Protein AF-A0A7D9IR14-F1 (afdb_monomer_lite)

Structure (mmCIF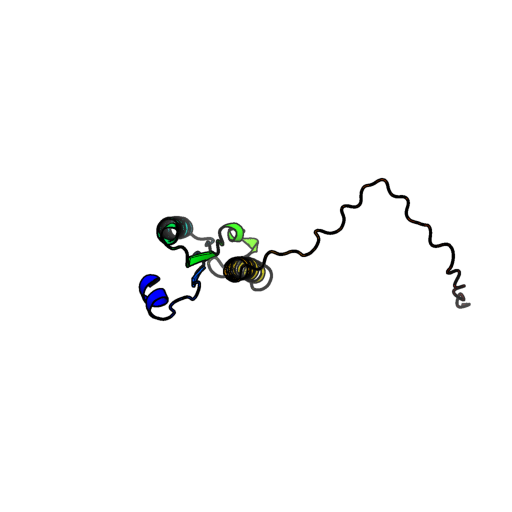, N/CA/C/O backbone):
data_AF-A0A7D9IR14-F1
#
_entry.id   AF-A0A7D9IR14-F1
#
loop_
_atom_site.group_PDB
_atom_site.id
_atom_site.type_symbol
_atom_site.label_atom_id
_atom_site.label_alt_id
_atom_site.label_comp_id
_atom_site.label_asym_id
_atom_site.label_entity_id
_atom_site.label_seq_id
_atom_site.pdbx_PDB_ins_code
_atom_site.Cartn_x
_atom_site.Cartn_y
_atom_site.Cartn_z
_atom_site.occupancy
_atom_site.B_iso_or_equiv
_atom_site.auth_seq_id
_atom_site.auth_comp_id
_atom_site.auth_asym_id
_atom_site.auth_atom_id
_atom_site.pdbx_PDB_model_num
ATOM 1 N N . MET A 1 1 ? -1.670 -12.572 11.127 1.00 79.94 1 MET A N 1
ATOM 2 C CA . MET A 1 1 ? -0.983 -11.297 11.456 1.00 79.94 1 MET A CA 1
ATOM 3 C C . MET A 1 1 ? -1.959 -10.201 11.867 1.00 79.94 1 MET A C 1
ATOM 5 O O . MET A 1 1 ? -1.755 -9.636 12.933 1.00 79.94 1 MET A O 1
ATOM 9 N N . VAL A 1 2 ? -3.002 -9.906 11.075 1.00 87.06 2 VAL A N 1
ATOM 10 C CA . VAL A 1 2 ? -3.997 -8.859 11.401 1.00 87.06 2 VAL A CA 1
ATOM 11 C C . VAL A 1 2 ? -4.647 -9.099 12.763 1.00 87.06 2 VAL A C 1
ATOM 13 O O . VAL A 1 2 ? -4.549 -8.236 13.627 1.00 87.06 2 VAL A O 1
ATOM 16 N N . ASP A 1 3 ? -5.186 -10.293 13.019 1.00 89.81 3 ASP A N 1
ATOM 17 C CA . ASP A 1 3 ? -5.788 -10.615 14.323 1.00 89.81 3 ASP A CA 1
ATOM 18 C C . ASP A 1 3 ? -4.814 -10.477 15.493 1.00 89.81 3 ASP A C 1
ATOM 20 O O . ASP A 1 3 ? -5.180 -9.992 16.562 1.00 89.81 3 ASP A O 1
ATOM 24 N N . THR A 1 4 ? -3.555 -10.869 15.295 1.00 92.69 4 THR A N 1
ATOM 25 C CA . THR A 1 4 ? -2.497 -10.706 16.299 1.00 92.69 4 THR A CA 1
ATOM 26 C C . THR A 1 4 ? -2.265 -9.228 16.610 1.00 92.69 4 THR A C 1
ATOM 28 O O . THR A 1 4 ? -2.213 -8.853 17.778 1.00 92.69 4 THR A O 1
ATOM 31 N N . ALA A 1 5 ? -2.176 -8.380 15.582 1.00 89.44 5 ALA A N 1
ATOM 32 C CA . ALA A 1 5 ? -2.002 -6.941 15.750 1.00 89.44 5 ALA A CA 1
ATOM 33 C C . ALA A 1 5 ? -3.220 -6.294 16.428 1.00 89.44 5 ALA A C 1
ATOM 35 O O . ALA A 1 5 ? -3.048 -5.465 17.316 1.00 89.44 5 ALA A O 1
ATOM 36 N N . ARG A 1 6 ? -4.442 -6.718 16.089 1.00 91.31 6 ARG A N 1
ATOM 37 C CA . ARG A 1 6 ? -5.677 -6.233 16.732 1.00 91.31 6 ARG A CA 1
ATOM 38 C C . ARG A 1 6 ? -5.732 -6.588 18.215 1.00 91.31 6 ARG A C 1
ATOM 40 O O . ARG A 1 6 ? -6.099 -5.751 19.032 1.00 91.31 6 ARG A O 1
ATOM 47 N N . LYS A 1 7 ? -5.319 -7.810 18.568 1.00 92.94 7 LYS A N 1
ATOM 48 C CA . LYS A 1 7 ? -5.210 -8.255 19.966 1.00 92.94 7 LYS A CA 1
ATOM 49 C C . LYS A 1 7 ? -4.147 -7.469 20.737 1.00 92.94 7 LYS A C 1
ATOM 51 O O . LYS A 1 7 ? -4.374 -7.129 21.891 1.00 92.94 7 LYS A O 1
ATOM 56 N N . ALA A 1 8 ? -3.009 -7.177 20.107 1.00 94.25 8 ALA A N 1
ATOM 57 C CA . ALA A 1 8 ? -1.918 -6.430 20.732 1.00 94.25 8 ALA A CA 1
ATOM 58 C C . ALA A 1 8 ? -2.215 -4.926 20.879 1.00 94.25 8 ALA A C 1
ATOM 60 O O . ALA A 1 8 ? -1.747 -4.297 21.825 1.00 94.25 8 ALA A O 1
ATOM 61 N N . PHE A 1 9 ? -2.996 -4.347 19.962 1.00 91.88 9 PHE A N 1
ATOM 62 C CA . PHE A 1 9 ? -3.292 -2.913 19.912 1.00 91.88 9 PHE A CA 1
ATOM 63 C C . PHE A 1 9 ? -4.806 -2.646 19.855 1.00 91.88 9 PHE A C 1
ATOM 65 O O . PHE A 1 9 ? -5.306 -2.112 18.859 1.00 91.88 9 PHE A O 1
ATOM 72 N N . PRO A 1 10 ? -5.559 -2.990 20.914 1.00 91.19 10 PRO A N 1
ATOM 73 C CA . PRO A 1 10 ? -7.007 -2.825 20.926 1.00 91.19 10 PRO A CA 1
ATOM 74 C C . PRO A 1 10 ? -7.405 -1.353 20.748 1.00 91.19 10 PRO A C 1
ATOM 76 O O . PRO A 1 10 ? -6.794 -0.441 21.310 1.00 91.19 10 PRO A O 1
ATOM 79 N N . GLY A 1 11 ? -8.433 -1.112 19.930 1.00 88.19 11 GLY A N 1
ATOM 80 C CA . GLY A 1 11 ? -8.952 0.230 19.641 1.00 88.19 11 GLY A CA 1
ATOM 81 C C . GLY A 1 11 ? -8.066 1.090 18.729 1.00 88.19 11 GLY A C 1
ATOM 82 O O . GLY A 1 11 ? -8.417 2.237 18.447 1.00 88.19 11 GLY A O 1
ATOM 83 N N . LYS A 1 12 ? -6.927 0.576 18.246 1.00 91.50 12 LYS A N 1
ATOM 84 C CA . LYS A 1 12 ? -6.114 1.251 17.227 1.00 91.50 12 LYS A CA 1
ATOM 85 C C . LYS A 1 12 ? -6.553 0.813 15.836 1.00 91.50 12 LYS A C 1
ATOM 87 O O . LYS A 1 12 ? -6.802 -0.362 15.599 1.00 91.50 12 LYS A O 1
ATOM 92 N N . LYS A 1 13 ? -6.587 1.763 14.899 1.00 92.19 13 LYS A N 1
ATOM 93 C CA . LYS A 1 13 ? -6.718 1.430 13.480 1.00 92.19 13 LYS A CA 1
ATOM 94 C C . LYS A 1 13 ? -5.392 0.900 12.948 1.00 92.19 13 LYS A C 1
ATOM 96 O O . LYS A 1 13 ? -4.336 1.454 13.253 1.00 92.19 13 LYS A O 1
ATOM 101 N N . ILE A 1 14 ? -5.458 -0.138 12.130 1.00 93.75 14 ILE A N 1
ATOM 102 C CA . ILE A 1 14 ? -4.303 -0.803 11.531 1.00 93.75 14 ILE A CA 1
ATOM 103 C C . ILE A 1 14 ? -4.252 -0.435 10.056 1.00 93.75 14 ILE A C 1
ATOM 105 O O . ILE A 1 14 ? -5.252 -0.526 9.351 1.00 93.75 14 ILE A O 1
ATOM 109 N N . ILE A 1 15 ? -3.081 -0.032 9.573 1.00 93.94 15 ILE A N 1
ATOM 110 C CA . ILE A 1 15 ? -2.873 0.237 8.151 1.00 93.94 15 ILE A CA 1
ATOM 111 C C . ILE A 1 15 ? -2.089 -0.922 7.561 1.00 93.94 15 ILE A C 1
ATOM 113 O O . ILE A 1 15 ? -0.987 -1.226 8.015 1.00 93.94 15 ILE A O 1
ATOM 117 N N . ILE A 1 16 ? -2.649 -1.540 6.529 1.00 94.50 16 ILE A N 1
ATOM 118 C CA . ILE A 1 16 ? -1.983 -2.578 5.750 1.00 94.50 16 ILE A CA 1
ATOM 119 C C . ILE A 1 16 ? -1.661 -1.983 4.392 1.00 94.50 16 ILE A C 1
ATOM 121 O O . ILE A 1 16 ? -2.552 -1.591 3.638 1.00 94.50 16 ILE A O 1
ATOM 125 N N . SER A 1 17 ? -0.373 -1.894 4.085 1.00 95.50 17 SER A N 1
ATOM 126 C CA . SER A 1 17 ? 0.066 -1.535 2.743 1.00 95.50 17 SER A CA 1
ATOM 127 C C . SER A 1 17 ? -0.124 -2.716 1.808 1.00 95.50 17 SER A C 1
ATOM 129 O O . SER A 1 17 ? 0.232 -3.840 2.162 1.00 95.50 17 SER A O 1
ATOM 131 N N . SER A 1 18 ? -0.604 -2.454 0.592 1.00 94.75 18 SER A N 1
ATOM 132 C CA . SER A 1 18 ? -0.438 -3.408 -0.499 1.00 94.75 18 SER A CA 1
ATOM 133 C C . SER A 1 18 ? 1.049 -3.694 -0.688 1.00 94.75 18 SER A C 1
ATOM 135 O O . SER A 1 18 ? 1.895 -2.811 -0.469 1.00 94.75 18 SER A O 1
ATOM 137 N N . VAL A 1 19 ? 1.371 -4.901 -1.139 1.00 93.69 19 VAL A N 1
ATOM 138 C CA . VAL A 1 19 ? 2.705 -5.177 -1.660 1.00 93.69 19 VAL A CA 1
ATOM 139 C C . VAL A 1 19 ? 2.896 -4.299 -2.894 1.00 93.69 19 VAL A C 1
ATOM 141 O O . VAL A 1 19 ? 1.978 -4.138 -3.706 1.00 93.69 19 VAL A O 1
ATOM 144 N N . THR A 1 20 ? 4.050 -3.646 -2.995 1.00 92.69 20 THR A N 1
ATOM 145 C CA . THR A 1 20 ? 4.341 -2.774 -4.131 1.00 92.69 20 THR A CA 1
ATOM 146 C C . THR A 1 20 ? 4.421 -3.606 -5.411 1.00 92.69 20 THR A C 1
ATOM 148 O O . THR A 1 20 ? 5.039 -4.674 -5.372 1.00 92.69 20 THR A O 1
ATOM 151 N N . PRO A 1 21 ? 3.853 -3.126 -6.534 1.00 90.19 21 PRO A N 1
ATOM 152 C CA . PRO A 1 21 ? 4.047 -3.748 -7.841 1.00 90.19 21 PRO A CA 1
ATOM 153 C C . PRO A 1 21 ? 5.535 -3.932 -8.157 1.00 90.19 21 PRO A C 1
ATOM 155 O O . PRO A 1 21 ? 6.384 -3.235 -7.584 1.00 90.19 21 PRO A O 1
ATOM 158 N N . ARG A 1 22 ? 5.851 -4.847 -9.068 1.00 89.62 22 ARG A N 1
ATOM 159 C CA . ARG A 1 22 ? 7.226 -5.103 -9.524 1.00 89.62 22 ARG A CA 1
ATOM 160 C C . ARG A 1 22 ? 7.303 -4.955 -11.038 1.00 89.62 22 ARG A C 1
ATOM 162 O O . ARG A 1 22 ? 6.295 -5.057 -11.727 1.00 89.62 22 ARG A O 1
ATOM 169 N N . ASP A 1 23 ? 8.504 -4.706 -11.544 1.00 86.56 23 ASP A N 1
ATOM 170 C CA . ASP A 1 23 ? 8.811 -4.695 -12.980 1.00 86.56 23 ASP A CA 1
ATOM 171 C C . ASP A 1 23 ? 9.509 -6.013 -13.363 1.00 86.56 23 ASP A C 1
ATOM 173 O O . ASP A 1 23 ? 10.582 -6.039 -13.970 1.00 86.56 23 ASP A O 1
ATOM 177 N N . ASP A 1 24 ? 8.939 -7.129 -12.903 1.00 87.00 24 ASP A N 1
ATOM 178 C CA . ASP A 1 24 ? 9.383 -8.486 -13.210 1.00 87.00 24 ASP A CA 1
ATOM 179 C C . ASP A 1 24 ? 8.204 -9.471 -13.300 1.00 87.00 24 ASP A C 1
ATOM 181 O O . ASP A 1 24 ? 7.034 -9.105 -13.181 1.00 87.00 24 ASP A O 1
ATOM 185 N N . ASP A 1 25 ? 8.533 -10.730 -13.567 1.00 90.06 25 ASP A N 1
ATOM 186 C CA . ASP A 1 25 ? 7.624 -11.860 -13.756 1.00 90.06 25 ASP A CA 1
ATOM 187 C C . ASP A 1 25 ? 6.754 -12.177 -12.530 1.00 90.06 25 ASP A C 1
ATOM 189 O O . ASP A 1 25 ? 5.705 -12.800 -12.671 1.00 90.06 2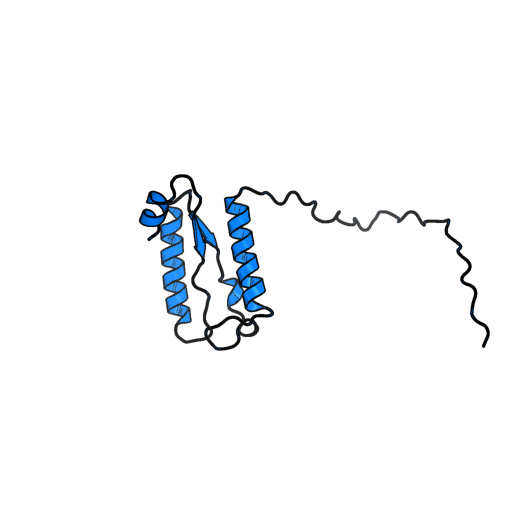5 ASP A O 1
ATOM 193 N N . PHE A 1 26 ? 7.116 -11.675 -11.346 1.00 89.94 26 PHE A N 1
ATOM 194 C CA . PHE A 1 26 ? 6.331 -11.856 -10.125 1.00 89.94 26 PHE A CA 1
ATOM 195 C C . PHE A 1 26 ? 5.168 -10.864 -9.988 1.00 89.94 26 PHE A C 1
ATOM 197 O O . PHE A 1 26 ? 4.405 -10.957 -9.028 1.00 89.94 26 PHE A O 1
ATOM 204 N N . ASP A 1 27 ? 5.001 -9.889 -10.889 1.00 89.62 27 ASP A N 1
ATOM 205 C CA . ASP A 1 27 ? 3.967 -8.856 -10.727 1.00 89.62 27 ASP A CA 1
ATOM 206 C C . ASP A 1 27 ? 2.531 -9.417 -10.742 1.00 89.62 27 ASP A C 1
ATOM 208 O O . ASP A 1 27 ? 1.662 -8.900 -10.034 1.00 89.62 27 ASP A O 1
ATOM 212 N N . GLU A 1 28 ? 2.269 -10.492 -11.491 1.00 91.38 28 GLU A N 1
ATOM 213 C CA . GLU A 1 28 ? 0.962 -11.168 -11.464 1.00 91.38 28 GLU A CA 1
ATOM 214 C C . GLU A 1 28 ? 0.708 -11.863 -10.118 1.00 91.38 28 GLU A C 1
ATOM 216 O O . GLU A 1 28 ? -0.384 -11.737 -9.556 1.00 91.38 28 GLU A O 1
ATOM 221 N N . ASP A 1 29 ? 1.724 -12.499 -9.531 1.00 94.81 29 ASP A N 1
ATOM 222 C CA . ASP A 1 29 ? 1.617 -13.096 -8.194 1.00 94.81 29 ASP A CA 1
ATOM 223 C C . ASP A 1 29 ? 1.372 -12.018 -7.135 1.00 94.81 29 ASP A C 1
ATOM 225 O O . ASP A 1 29 ? 0.510 -12.160 -6.264 1.00 94.81 29 ASP A O 1
ATOM 229 N N . ILE A 1 30 ? 2.070 -10.882 -7.243 1.00 93.81 30 ILE A N 1
ATOM 230 C CA . ILE A 1 30 ? 1.847 -9.723 -6.374 1.00 93.81 30 ILE A CA 1
ATOM 231 C C . ILE A 1 30 ? 0.410 -9.203 -6.501 1.00 93.81 30 ILE A C 1
ATOM 233 O O . ILE A 1 30 ? -0.211 -8.861 -5.489 1.00 93.81 30 ILE A O 1
ATOM 237 N N . ARG A 1 31 ? -0.164 -9.173 -7.709 1.00 92.56 31 ARG A N 1
ATOM 238 C CA . ARG A 1 31 ? -1.580 -8.817 -7.903 1.00 92.56 31 ARG A CA 1
ATOM 239 C C . ARG A 1 31 ? -2.516 -9.804 -7.231 1.00 92.56 31 ARG A C 1
ATOM 241 O O . ARG A 1 31 ? -3.460 -9.367 -6.573 1.00 92.56 31 ARG A O 1
ATOM 248 N N . ALA A 1 32 ? -2.275 -11.101 -7.392 1.00 94.50 32 ALA A N 1
ATOM 249 C CA . ALA A 1 32 ? -3.093 -12.136 -6.773 1.00 94.50 32 ALA A CA 1
ATOM 250 C C . ALA A 1 32 ? -3.072 -12.010 -5.241 1.00 94.50 32 ALA A C 1
ATOM 252 O O . ALA A 1 32 ? -4.131 -11.975 -4.611 1.00 94.50 32 ALA A O 1
ATOM 253 N N . ILE A 1 33 ? -1.885 -11.816 -4.656 1.00 94.44 33 ILE A N 1
ATOM 254 C CA . ILE A 1 33 ? -1.705 -11.577 -3.218 1.00 94.44 33 ILE A CA 1
ATOM 255 C C . ILE A 1 33 ? -2.462 -10.321 -2.775 1.00 94.44 33 ILE A C 1
ATOM 257 O O . ILE A 1 33 ? -3.219 -10.364 -1.807 1.00 94.44 33 ILE A O 1
ATOM 261 N N . ASN A 1 34 ? -2.306 -9.201 -3.487 1.00 94.94 34 ASN A N 1
ATOM 262 C CA . ASN A 1 34 ? -2.974 -7.951 -3.128 1.00 94.94 34 ASN A CA 1
ATOM 263 C C . ASN A 1 34 ? -4.502 -8.064 -3.191 1.00 94.94 34 ASN A C 1
ATOM 265 O O . ASN A 1 34 ? -5.172 -7.542 -2.301 1.00 94.94 34 ASN A O 1
ATOM 269 N N . ARG A 1 35 ? -5.055 -8.784 -4.176 1.00 94.19 35 ARG A N 1
ATOM 270 C CA . ARG A 1 35 ? -6.498 -9.060 -4.259 1.00 94.19 35 ARG A CA 1
ATOM 271 C C . ARG A 1 35 ? -6.987 -9.892 -3.077 1.00 94.19 35 ARG A C 1
ATOM 273 O O . ARG A 1 35 ? -7.999 -9.534 -2.488 1.00 94.19 35 ARG A O 1
ATOM 280 N N . ALA A 1 36 ? -6.256 -10.945 -2.709 1.00 93.31 36 ALA A N 1
ATOM 281 C CA . ALA A 1 36 ? -6.600 -11.790 -1.566 1.00 93.31 36 ALA A CA 1
ATOM 282 C C . ALA A 1 36 ? -6.555 -11.012 -0.239 1.00 93.31 36 ALA A C 1
ATOM 284 O O . ALA A 1 36 ? -7.455 -11.128 0.591 1.00 93.31 36 ALA A O 1
ATOM 285 N N . ILE A 1 37 ? -5.546 -10.151 -0.056 1.00 92.19 37 ILE A N 1
ATOM 286 C CA . ILE A 1 37 ? -5.485 -9.246 1.100 1.00 92.19 37 ILE A CA 1
ATOM 287 C C . ILE A 1 37 ? -6.685 -8.299 1.080 1.00 92.19 37 ILE A C 1
ATOM 289 O O . ILE A 1 37 ? -7.343 -8.126 2.101 1.00 92.19 37 ILE A O 1
ATOM 293 N N . GLN A 1 38 ? -6.988 -7.696 -0.072 1.00 91.75 38 GLN A N 1
ATOM 294 C CA . GLN A 1 38 ? -8.072 -6.729 -0.193 1.00 91.75 38 GLN A CA 1
ATOM 295 C C . GLN A 1 38 ? -9.449 -7.347 0.074 1.00 91.75 38 GLN A C 1
ATOM 297 O O . GLN A 1 38 ? -10.281 -6.683 0.682 1.00 91.75 38 GLN A O 1
ATOM 302 N N . SER A 1 39 ? -9.700 -8.593 -0.333 1.00 91.94 39 SER A N 1
ATOM 303 C CA . SER A 1 39 ? -10.957 -9.273 -0.003 1.00 91.94 39 SER A CA 1
ATOM 304 C C . SER A 1 39 ? -11.085 -9.552 1.492 1.00 91.94 39 SER A C 1
ATOM 306 O O . SER A 1 39 ? -12.165 -9.393 2.050 1.00 91.94 39 SER A O 1
ATOM 308 N N . GLU A 1 40 ? -9.984 -9.918 2.149 1.00 90.12 40 GLU A N 1
ATOM 309 C CA . GLU A 1 40 ? -9.992 -10.290 3.564 1.00 90.12 40 GLU A CA 1
ATOM 310 C C . GLU A 1 40 ? -10.177 -9.076 4.483 1.00 90.12 40 GLU A C 1
ATOM 312 O O . GLU A 1 40 ? -10.967 -9.098 5.424 1.00 90.12 40 GLU A O 1
ATOM 317 N N . ILE A 1 41 ? -9.484 -7.972 4.193 1.00 90.44 41 ILE A N 1
ATOM 318 C CA . ILE A 1 41 ? -9.527 -6.764 5.032 1.00 90.44 41 ILE A CA 1
ATOM 319 C C . ILE A 1 41 ? -10.899 -6.080 5.056 1.00 90.44 41 ILE A C 1
ATOM 321 O O . ILE A 1 41 ? -11.172 -5.338 5.995 1.00 90.44 41 ILE A O 1
ATOM 325 N N . LEU A 1 42 ? -11.768 -6.329 4.066 1.00 87.94 42 LEU A N 1
ATOM 326 C CA . LEU A 1 42 ? -13.138 -5.796 4.050 1.00 87.94 42 LEU A CA 1
ATOM 327 C C . LEU A 1 42 ? -13.976 -6.296 5.234 1.00 87.94 42 LEU A C 1
ATOM 329 O O . LEU A 1 42 ? -14.944 -5.642 5.611 1.00 87.94 42 LEU A O 1
ATOM 333 N N . ASN A 1 43 ? -13.574 -7.404 5.859 1.00 89.75 43 ASN A N 1
ATOM 334 C CA . ASN A 1 43 ? -14.227 -7.948 7.047 1.00 89.75 43 ASN A CA 1
ATOM 335 C C . ASN A 1 43 ? -13.874 -7.179 8.337 1.00 89.75 43 ASN A C 1
ATOM 337 O O . ASN A 1 43 ? -14.424 -7.468 9.401 1.00 89.75 43 ASN A O 1
ATOM 341 N N . PHE A 1 44 ? -12.958 -6.204 8.274 1.00 90.75 44 PHE A N 1
ATOM 342 C CA . PHE A 1 44 ? -12.412 -5.517 9.442 1.00 90.75 44 PHE A CA 1
ATOM 343 C C . PHE A 1 44 ? -12.614 -3.996 9.369 1.00 90.75 44 PHE A C 1
ATOM 345 O O . PHE A 1 44 ? -11.947 -3.293 8.615 1.00 90.75 44 PHE A O 1
ATOM 352 N N . ASN A 1 45 ? -13.473 -3.457 10.238 1.00 90.12 45 ASN A N 1
ATOM 353 C CA . ASN A 1 45 ? -13.773 -2.016 10.290 1.00 90.12 45 ASN A CA 1
ATOM 354 C C . ASN A 1 45 ? -12.600 -1.146 10.784 1.00 90.12 45 ASN A C 1
ATOM 356 O O . ASN A 1 45 ? -12.560 0.061 10.543 1.00 90.12 45 ASN A O 1
ATOM 360 N N . ASP A 1 46 ? -11.663 -1.737 11.521 1.00 90.56 46 ASP A N 1
ATOM 361 C CA . ASP A 1 46 ? -10.488 -1.079 12.092 1.00 90.56 46 ASP A CA 1
ATOM 362 C C . ASP A 1 46 ? -9.236 -1.213 11.214 1.00 90.56 46 ASP A C 1
ATOM 364 O O . ASP A 1 46 ? -8.169 -0.726 11.589 1.00 90.56 46 ASP A O 1
ATOM 368 N N . VAL A 1 47 ? -9.352 -1.822 10.032 1.00 93.44 47 VAL A N 1
ATOM 369 C CA . VAL A 1 47 ? -8.240 -2.008 9.098 1.00 93.44 47 VAL A CA 1
ATOM 370 C C . VAL A 1 47 ? -8.417 -1.105 7.883 1.00 93.44 47 VAL A C 1
ATOM 372 O O . VAL A 1 47 ? -9.490 -1.003 7.298 1.00 93.44 47 VAL A O 1
ATOM 375 N N . ILE A 1 48 ? -7.340 -0.433 7.483 1.00 92.94 48 ILE A N 1
ATOM 376 C CA . ILE A 1 48 ? -7.310 0.451 6.319 1.00 92.94 48 ILE A CA 1
ATOM 377 C C . ILE A 1 48 ? -6.261 -0.043 5.341 1.00 92.94 48 ILE A C 1
ATOM 379 O O . ILE A 1 48 ? -5.099 -0.249 5.691 1.00 92.94 48 ILE A O 1
ATOM 383 N N . TYR A 1 49 ? -6.673 -0.169 4.086 1.00 94.31 49 TYR A N 1
ATOM 384 C CA . TYR A 1 49 ? -5.788 -0.551 3.001 1.00 94.31 49 TYR A CA 1
ATOM 385 C C . TYR A 1 49 ? -5.089 0.662 2.393 1.00 94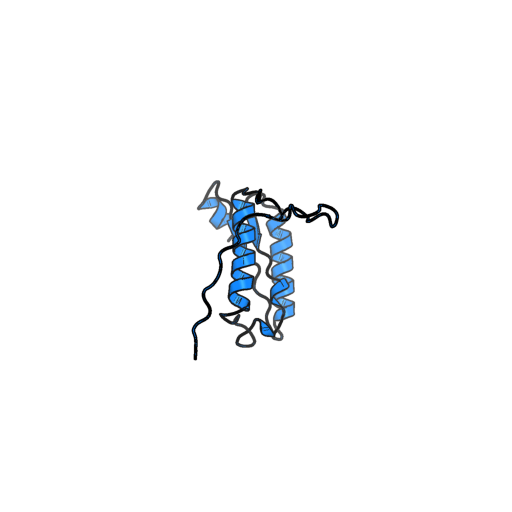.31 49 TYR A C 1
ATOM 387 O O . TYR A 1 49 ? -5.745 1.599 1.932 1.00 94.31 49 TYR A O 1
ATOM 395 N N . ALA A 1 50 ? -3.761 0.633 2.324 1.00 95.12 50 ALA A N 1
ATOM 396 C CA . ALA A 1 50 ? -2.999 1.577 1.519 1.00 95.12 50 ALA A CA 1
ATOM 397 C C . ALA A 1 50 ? -2.669 0.940 0.161 1.00 95.12 50 ALA A C 1
ATOM 399 O O . ALA A 1 50 ? -1.728 0.156 0.047 1.00 95.12 50 ALA A O 1
ATOM 400 N N . ASN A 1 51 ? -3.459 1.274 -0.864 1.00 93.12 51 ASN A N 1
ATOM 401 C CA . ASN A 1 51 ? -3.275 0.757 -2.222 1.00 93.12 51 ASN A CA 1
ATOM 402 C C . ASN A 1 51 ? -2.102 1.459 -2.942 1.00 93.12 51 ASN A C 1
ATOM 404 O O . ASN A 1 51 ? -2.067 2.690 -3.020 1.00 93.12 51 ASN A O 1
ATOM 408 N N . ASN A 1 52 ? -1.181 0.669 -3.505 1.00 94.56 52 ASN A N 1
ATOM 409 C CA . ASN A 1 52 ? -0.033 1.118 -4.293 1.00 94.56 52 ASN A CA 1
ATOM 410 C C . ASN A 1 52 ? -0.052 0.686 -5.773 1.00 94.56 52 ASN A C 1
ATOM 412 O O . ASN A 1 52 ? 0.982 0.740 -6.435 1.00 94.56 52 ASN A O 1
ATOM 416 N N . ASP A 1 53 ? -1.198 0.301 -6.337 1.00 88.81 53 ASP A N 1
ATOM 417 C CA . ASP A 1 53 ? -1.330 -0.085 -7.753 1.00 88.81 53 ASP A CA 1
ATOM 418 C C . ASP A 1 53 ? -0.917 1.028 -8.724 1.00 88.81 53 ASP A C 1
ATOM 420 O O . ASP A 1 53 ? -0.482 0.771 -9.845 1.00 88.81 53 ASP A O 1
ATOM 424 N N . ASN A 1 54 ? -0.990 2.287 -8.288 1.00 88.50 54 ASN A N 1
ATOM 425 C CA . ASN A 1 54 ? -0.530 3.431 -9.071 1.00 88.50 54 ASN A CA 1
ATOM 426 C C . ASN A 1 54 ? 1.005 3.510 -9.206 1.00 88.50 54 ASN A C 1
ATOM 428 O O . ASN A 1 54 ? 1.497 4.439 -9.854 1.00 88.50 54 ASN A O 1
ATOM 432 N N . LEU A 1 55 ? 1.769 2.601 -8.591 1.00 91.69 55 LEU A N 1
ATOM 433 C CA . LEU A 1 55 ? 3.231 2.570 -8.661 1.00 91.69 55 LEU A CA 1
ATOM 434 C C . LEU A 1 55 ? 3.782 1.737 -9.822 1.00 91.69 55 LEU A C 1
ATOM 436 O O . LEU A 1 55 ? 4.988 1.707 -9.971 1.00 91.69 55 LEU A O 1
ATOM 440 N N . ARG A 1 56 ? 2.941 1.147 -10.677 1.00 88.12 56 ARG A N 1
ATOM 441 C CA . ARG A 1 56 ? 3.338 0.267 -11.801 1.00 88.12 56 ARG A CA 1
ATOM 442 C C . ARG A 1 56 ? 4.210 0.901 -12.890 1.00 88.12 56 ARG A C 1
ATOM 444 O O . ARG A 1 56 ? 4.698 0.198 -13.765 1.00 88.12 56 ARG A O 1
ATOM 451 N N . ASP A 1 57 ? 4.365 2.219 -12.886 1.00 89.69 57 ASP A N 1
ATOM 452 C CA . ASP A 1 57 ? 5.203 2.901 -13.867 1.00 89.69 57 ASP A CA 1
ATOM 453 C C . ASP A 1 57 ? 6.681 2.555 -13.632 1.00 89.69 57 ASP A C 1
ATOM 455 O O . ASP A 1 57 ? 7.247 2.870 -12.584 1.00 89.69 57 ASP A O 1
ATOM 459 N N . ARG A 1 58 ? 7.317 1.952 -14.640 1.00 86.75 58 ARG A N 1
ATOM 460 C CA . ARG A 1 58 ? 8.730 1.559 -14.631 1.00 86.75 58 ARG A CA 1
ATOM 461 C C . ARG A 1 58 ? 9.670 2.717 -14.284 1.00 86.75 58 ARG A C 1
ATOM 463 O O . ARG A 1 58 ? 10.683 2.507 -13.621 1.00 86.75 58 ARG A O 1
ATOM 470 N N . ALA A 1 59 ? 9.318 3.954 -14.642 1.00 88.81 59 ALA A N 1
ATOM 471 C CA . ALA A 1 59 ? 10.102 5.144 -14.307 1.00 88.81 59 ALA A CA 1
ATOM 472 C C . ALA A 1 59 ? 10.136 5.461 -12.796 1.00 88.81 59 ALA A C 1
ATOM 474 O O . ALA A 1 59 ? 10.877 6.348 -12.357 1.00 88.81 59 ALA A O 1
ATOM 475 N N . LEU A 1 60 ? 9.328 4.775 -11.983 1.00 90.62 60 LEU A N 1
ATOM 476 C CA . LEU A 1 60 ? 9.303 4.903 -10.526 1.00 90.62 60 LEU A CA 1
ATOM 477 C C . LEU A 1 60 ? 10.284 3.968 -9.822 1.00 90.62 60 LEU A C 1
ATOM 479 O O . LEU A 1 60 ? 10.460 4.105 -8.609 1.00 90.62 60 LEU A O 1
ATOM 483 N N . TYR A 1 61 ? 10.951 3.075 -10.549 1.00 91.69 61 TYR A N 1
ATOM 484 C CA . TYR A 1 61 ? 11.870 2.107 -9.974 1.00 91.69 61 TYR A CA 1
ATOM 485 C C . TYR A 1 61 ? 13.337 2.439 -10.267 1.00 91.69 61 TYR A C 1
ATOM 487 O O . TYR A 1 61 ? 13.664 3.165 -11.205 1.00 91.69 61 TYR A O 1
ATOM 495 N N . PHE A 1 62 ? 14.216 1.989 -9.374 1.00 90.94 62 PHE A N 1
ATOM 496 C CA . PHE A 1 62 ? 15.670 2.021 -9.536 1.00 90.94 62 PHE A CA 1
ATOM 497 C C . PHE A 1 62 ? 16.166 0.750 -10.236 1.00 90.94 62 PHE A C 1
ATOM 499 O O . PHE A 1 62 ? 17.026 0.817 -11.108 1.00 90.94 62 PHE A O 1
ATOM 506 N N . ASP A 1 63 ? 15.583 -0.392 -9.877 1.00 89.62 63 ASP A N 1
ATOM 507 C CA . ASP A 1 63 ? 15.766 -1.687 -10.528 1.00 89.62 63 ASP A CA 1
ATOM 508 C C . ASP A 1 63 ? 14.393 -2.362 -10.708 1.00 89.62 63 ASP A C 1
ATOM 510 O O . ASP A 1 63 ? 13.365 -1.726 -10.527 1.00 89.62 63 ASP A O 1
ATOM 514 N N . ARG A 1 64 ? 14.322 -3.649 -11.047 1.00 88.06 64 ARG A N 1
ATOM 515 C CA . ARG A 1 64 ? 13.025 -4.319 -11.265 1.00 88.06 64 ARG A CA 1
ATOM 516 C C . ARG A 1 64 ? 12.155 -4.483 -10.000 1.00 88.06 64 ARG A C 1
ATOM 518 O O . ARG A 1 64 ? 11.019 -4.941 -10.096 1.00 88.06 64 ARG A O 1
ATOM 525 N N . LYS A 1 65 ? 12.672 -4.148 -8.811 1.00 88.62 65 LYS A N 1
ATOM 526 C CA . LYS A 1 65 ? 12.058 -4.454 -7.504 1.00 88.62 65 LYS A CA 1
ATOM 527 C C . LYS A 1 65 ? 11.929 -3.234 -6.590 1.00 88.62 65 LYS A C 1
ATOM 529 O O . LYS A 1 65 ? 10.935 -3.093 -5.884 1.00 88.62 65 LYS A O 1
ATOM 534 N N . HIS A 1 66 ? 12.924 -2.357 -6.579 1.00 91.81 66 HIS A N 1
ATOM 535 C CA . HIS A 1 66 ? 13.052 -1.254 -5.638 1.00 91.81 66 HIS A CA 1
ATOM 536 C C . HIS A 1 66 ? 12.608 0.063 -6.262 1.00 91.81 66 HIS A C 1
ATOM 538 O O . HIS A 1 66 ? 13.075 0.460 -7.329 1.00 91.81 66 HIS A O 1
ATOM 544 N N . LEU A 1 67 ? 11.754 0.795 -5.549 1.00 92.19 67 LEU A N 1
ATOM 545 C CA . LEU A 1 67 ? 11.360 2.147 -5.931 1.0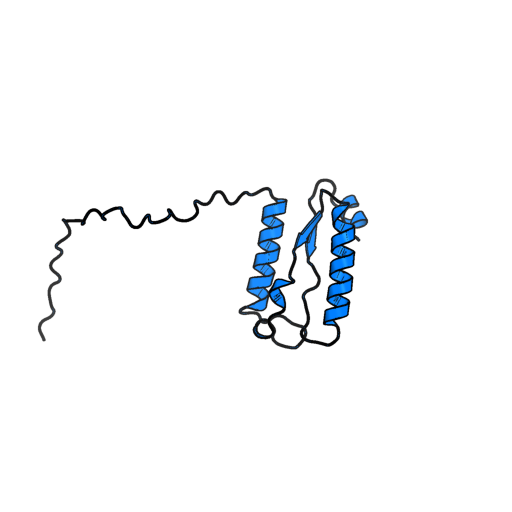0 92.19 67 LEU A CA 1
ATOM 546 C C . LEU A 1 67 ? 12.559 3.099 -5.881 1.00 92.19 67 LEU A C 1
ATOM 548 O O . LEU A 1 67 ? 13.346 3.094 -4.932 1.00 92.19 67 LEU A O 1
ATOM 552 N N . ASN A 1 68 ? 12.663 3.990 -6.863 1.00 92.50 68 ASN A N 1
ATOM 553 C CA . ASN A 1 68 ? 13.645 5.058 -6.806 1.00 92.50 68 ASN A CA 1
ATOM 554 C C . ASN A 1 68 ? 13.272 6.090 -5.730 1.00 92.50 68 ASN A C 1
ATOM 556 O O . ASN A 1 68 ? 12.101 6.368 -5.448 1.00 92.50 68 ASN A O 1
ATOM 560 N N . ARG A 1 69 ? 14.301 6.688 -5.117 1.00 90.44 69 ARG A N 1
ATOM 561 C CA . ARG A 1 69 ? 14.131 7.652 -4.015 1.00 90.44 69 ARG A CA 1
ATOM 562 C C . ARG A 1 69 ? 13.384 8.913 -4.445 1.00 90.44 69 ARG A C 1
ATOM 564 O O . ARG A 1 69 ? 12.692 9.526 -3.637 1.00 90.44 69 ARG A O 1
ATOM 571 N N . SER A 1 70 ? 13.535 9.316 -5.706 1.00 87.81 70 SER A N 1
ATOM 572 C CA . SER A 1 70 ? 13.015 10.587 -6.193 1.00 87.81 70 SER A CA 1
ATOM 573 C C . SER A 1 70 ? 11.515 10.529 -6.451 1.00 87.81 70 SER A C 1
ATOM 575 O O . SER A 1 70 ? 10.797 11.368 -5.930 1.00 87.81 70 SER A O 1
ATOM 577 N N . ARG A 1 71 ? 10.986 9.597 -7.238 1.00 91.88 71 ARG A N 1
ATOM 578 C CA . ARG A 1 71 ? 9.563 9.600 -7.617 1.00 91.88 71 ARG A CA 1
ATOM 579 C C . ARG A 1 71 ? 8.802 8.460 -6.957 1.00 91.88 71 ARG A C 1
ATOM 581 O O . ARG A 1 71 ? 7.754 8.717 -6.364 1.00 91.88 71 ARG A O 1
ATOM 588 N N . GLY A 1 72 ? 9.352 7.249 -6.989 1.00 92.50 72 GLY A N 1
ATOM 589 C CA . GLY A 1 72 ? 8.701 6.053 -6.459 1.00 92.50 72 GLY A CA 1
ATOM 590 C C . GLY A 1 72 ? 8.412 6.148 -4.964 1.00 92.50 72 GLY A C 1
ATOM 591 O O . GLY A 1 72 ? 7.254 6.076 -4.554 1.00 92.50 72 GLY A O 1
ATOM 592 N N . VAL A 1 73 ? 9.437 6.417 -4.148 1.00 94.44 73 VAL A N 1
ATOM 593 C CA . VAL A 1 73 ? 9.281 6.518 -2.683 1.00 94.44 73 VAL A CA 1
ATOM 594 C C . VAL A 1 73 ? 8.347 7.663 -2.284 1.00 94.44 73 VAL A C 1
ATOM 596 O O . VAL A 1 73 ? 7.523 7.496 -1.386 1.00 94.44 73 VAL A O 1
ATOM 599 N N . ARG A 1 74 ? 8.409 8.819 -2.963 1.00 94.00 74 ARG A N 1
ATOM 600 C CA . ARG A 1 74 ? 7.489 9.939 -2.679 1.00 94.00 74 ARG A CA 1
ATOM 601 C C . ARG A 1 74 ? 6.033 9.566 -2.958 1.00 94.00 74 ARG A C 1
ATOM 603 O O . ARG A 1 74 ? 5.162 9.915 -2.163 1.00 94.00 74 ARG A O 1
ATOM 610 N N . LYS A 1 75 ? 5.771 8.843 -4.049 1.00 94.31 75 LYS A N 1
ATOM 611 C CA . LYS A 1 75 ? 4.422 8.397 -4.417 1.00 94.31 75 LYS A CA 1
ATOM 612 C C . LYS A 1 75 ? 3.906 7.318 -3.458 1.00 94.31 75 LYS A C 1
ATOM 614 O O . LYS A 1 75 ? 2.785 7.441 -2.974 1.00 94.31 75 LYS A O 1
ATOM 619 N N . PHE A 1 76 ? 4.750 6.356 -3.081 1.00 95.12 76 PHE A N 1
ATOM 620 C CA . PHE A 1 76 ? 4.447 5.384 -2.023 1.00 95.12 76 PHE A CA 1
ATOM 621 C C . PHE A 1 76 ? 4.098 6.078 -0.697 1.00 95.12 76 PHE A C 1
ATOM 623 O O . PHE A 1 76 ? 3.033 5.856 -0.125 1.00 95.12 76 PHE A O 1
ATOM 630 N N . ALA A 1 77 ? 4.943 7.007 -0.239 1.00 94.81 77 ALA A N 1
ATOM 631 C CA . ALA A 1 77 ? 4.704 7.753 0.994 1.00 94.81 77 ALA A CA 1
ATOM 632 C C . ALA A 1 77 ? 3.404 8.575 0.946 1.00 94.81 77 ALA A C 1
ATOM 634 O O . ALA A 1 77 ? 2.738 8.732 1.970 1.00 94.81 77 ALA A O 1
ATOM 635 N N . ALA A 1 78 ? 3.015 9.094 -0.224 1.00 94.25 78 ALA A N 1
ATOM 636 C CA . ALA A 1 78 ? 1.742 9.789 -0.399 1.00 94.25 78 ALA A CA 1
ATOM 637 C C . ALA A 1 78 ? 0.535 8.854 -0.203 1.00 94.25 78 ALA A C 1
ATOM 639 O O . ALA A 1 78 ? -0.422 9.241 0.472 1.00 94.25 78 ALA A O 1
ATOM 640 N N . ASN A 1 79 ? 0.598 7.618 -0.713 1.00 94.94 79 ASN A N 1
ATOM 641 C CA . ASN A 1 79 ? -0.448 6.611 -0.503 1.00 94.94 79 ASN A CA 1
ATOM 642 C C . ASN A 1 79 ? -0.583 6.249 0.987 1.00 94.94 79 ASN A C 1
ATOM 644 O O . ASN A 1 79 ? -1.691 6.231 1.525 1.00 94.94 79 ASN A O 1
ATOM 648 N N . ILE A 1 80 ? 0.541 6.062 1.687 1.00 95.88 80 ILE A N 1
ATOM 649 C CA . ILE A 1 80 ? 0.544 5.784 3.132 1.00 95.88 80 ILE A CA 1
ATOM 650 C C . ILE A 1 80 ? -0.021 6.970 3.922 1.00 95.88 80 ILE A C 1
ATOM 652 O O . ILE A 1 80 ? -0.883 6.788 4.779 1.00 95.88 80 ILE A O 1
ATOM 656 N N . LYS A 1 81 ? 0.383 8.206 3.602 1.00 94.19 81 LYS A N 1
ATOM 657 C CA . LYS A 1 81 ? -0.177 9.416 4.232 1.00 94.19 81 LYS A CA 1
ATOM 658 C C . LYS A 1 81 ? -1.687 9.523 4.032 1.00 94.19 81 LYS A C 1
ATOM 660 O O . LYS A 1 81 ? -2.389 9.928 4.955 1.00 94.19 81 LYS A O 1
ATOM 665 N N . ARG A 1 82 ? -2.198 9.158 2.853 1.00 92.50 82 ARG A N 1
ATOM 666 C CA . ARG A 1 82 ? -3.643 9.112 2.590 1.00 92.50 82 ARG A CA 1
ATOM 667 C C . ARG A 1 82 ? -4.340 8.099 3.501 1.00 92.50 82 ARG A C 1
ATOM 669 O O . ARG A 1 82 ? -5.342 8.455 4.114 1.00 92.50 82 ARG A O 1
ATOM 676 N N . ALA A 1 83 ? -3.790 6.894 3.643 1.00 92.31 83 ALA A N 1
ATOM 677 C CA . ALA A 1 83 ? -4.328 5.882 4.552 1.00 92.31 83 ALA A CA 1
ATOM 678 C C . ALA A 1 83 ? -4.302 6.346 6.020 1.00 92.31 83 ALA A C 1
ATOM 680 O O . ALA A 1 83 ? -5.294 6.189 6.727 1.00 92.31 83 ALA A O 1
ATOM 681 N N . ILE A 1 84 ? -3.221 7.004 6.458 1.00 93.19 84 ILE A N 1
ATOM 682 C CA . ILE A 1 84 ? -3.129 7.604 7.800 1.00 93.19 84 ILE A CA 1
ATOM 683 C C . ILE A 1 84 ? -4.228 8.650 8.007 1.00 93.19 84 ILE A C 1
ATOM 685 O O . ILE A 1 84 ? -4.903 8.625 9.029 1.00 93.19 84 ILE A O 1
ATOM 689 N N . ARG A 1 85 ? -4.473 9.535 7.035 1.00 91.00 85 ARG A N 1
ATOM 690 C CA . ARG A 1 85 ? -5.550 10.537 7.137 1.00 91.00 85 ARG A CA 1
ATOM 691 C C . ARG A 1 85 ? -6.933 9.899 7.251 1.00 91.00 85 ARG A C 1
ATOM 693 O O . ARG A 1 85 ? -7.716 10.320 8.099 1.00 91.00 85 ARG A O 1
ATOM 700 N N . MET A 1 86 ? -7.206 8.864 6.451 1.00 88.38 86 MET A N 1
ATOM 701 C CA . MET A 1 86 ? -8.443 8.076 6.551 1.00 88.38 86 MET A CA 1
ATOM 702 C C . MET A 1 86 ? -8.573 7.414 7.930 1.00 88.38 86 MET A C 1
ATOM 704 O O . MET A 1 86 ? -9.657 7.388 8.513 1.00 88.38 86 MET A O 1
ATOM 708 N N . ALA A 1 87 ? -7.462 6.932 8.495 1.00 89.69 87 ALA A N 1
ATOM 709 C CA . ALA A 1 87 ? -7.435 6.364 9.838 1.00 89.69 87 ALA A CA 1
ATOM 710 C C . ALA A 1 87 ? -7.776 7.415 10.895 1.00 89.69 87 ALA A C 1
ATOM 712 O O . ALA A 1 87 ? -8.670 7.206 11.713 1.00 89.69 87 ALA A O 1
ATOM 713 N N . SER A 1 88 ? -7.137 8.575 10.826 1.00 87.50 88 SER A N 1
ATOM 714 C CA . SER A 1 88 ? -7.344 9.669 11.771 1.00 87.50 88 SER A CA 1
ATOM 715 C C . SER A 1 88 ? -8.688 10.391 11.612 1.00 87.50 88 SER A C 1
ATOM 717 O O . SER A 1 88 ? -8.986 11.254 12.428 1.00 87.50 88 SER A O 1
ATOM 719 N N . GLY A 1 89 ? -9.491 10.079 10.585 1.00 81.19 89 GLY A N 1
ATOM 720 C CA . GLY A 1 89 ? -10.752 10.783 10.317 1.00 81.19 89 GLY A CA 1
ATOM 721 C C . GLY A 1 89 ? -10.552 12.249 9.917 1.00 81.19 89 GLY A C 1
ATOM 722 O O . GLY A 1 89 ? -11.483 13.046 9.994 1.00 81.19 89 GLY A O 1
ATOM 723 N N . VAL A 1 90 ? -9.336 12.616 9.500 1.00 74.00 90 VAL A N 1
ATOM 724 C CA . VAL A 1 90 ? -9.012 13.979 9.075 1.00 74.00 90 VAL A CA 1
ATOM 725 C C . VAL A 1 90 ? -9.577 14.175 7.674 1.00 74.00 90 VAL A C 1
ATOM 727 O O . VAL A 1 90 ? -8.977 13.758 6.681 1.00 74.00 90 VAL A O 1
ATOM 730 N N . VAL A 1 91 ? -10.749 14.802 7.600 1.00 60.62 91 VAL A N 1
ATOM 731 C CA . VAL A 1 91 ? -11.299 15.336 6.354 1.00 60.62 91 VAL A CA 1
ATOM 732 C C . VAL A 1 91 ? -10.436 16.540 5.977 1.00 60.62 91 VAL A C 1
ATOM 734 O O . VAL A 1 91 ? -10.301 17.476 6.765 1.00 60.62 91 VAL A O 1
ATOM 737 N N . ASP A 1 92 ? -9.790 16.504 4.808 1.00 53.56 92 ASP A N 1
ATOM 738 C CA . ASP A 1 92 ? -9.053 17.652 4.266 1.00 53.56 92 ASP A CA 1
ATOM 739 C C . ASP A 1 92 ? -10.079 18.762 3.950 1.00 53.56 92 ASP A C 1
ATOM 741 O O . ASP A 1 92 ? -10.534 18.913 2.823 1.00 53.56 92 ASP A O 1
ATOM 745 N N . ASN A 1 93 ? -10.451 19.550 4.962 1.00 50.16 93 ASN A N 1
ATOM 746 C CA . ASN A 1 93 ? -11.273 20.758 4.831 1.00 50.16 93 ASN A CA 1
ATOM 747 C C . ASN A 1 93 ? -10.460 21.944 4.297 1.00 50.16 93 ASN A C 1
ATOM 749 O O . ASN A 1 93 ? -10.882 23.094 4.407 1.00 50.16 93 ASN A O 1
ATOM 753 N N . LYS A 1 94 ? -9.268 21.695 3.738 1.00 52.66 94 LYS A N 1
ATOM 754 C CA . LYS A 1 94 ? -8.544 22.748 3.036 1.00 52.66 94 LYS A CA 1
ATOM 755 C C . LYS A 1 94 ? -9.438 23.195 1.884 1.00 52.66 94 LYS A C 1
ATOM 757 O O . LYS A 1 94 ? -9.819 22.334 1.085 1.00 52.66 94 LYS A O 1
ATOM 762 N N . PRO A 1 95 ? -9.787 24.490 1.787 1.00 45.03 95 PRO A N 1
ATOM 763 C CA . PRO A 1 95 ? -10.538 24.968 0.646 1.00 45.03 95 PRO A CA 1
ATOM 764 C C . PRO A 1 95 ? -9.766 24.538 -0.600 1.00 45.03 95 PRO A C 1
ATOM 766 O O . PRO A 1 95 ? -8.583 24.857 -0.751 1.00 45.03 95 PRO A O 1
ATOM 769 N N . ARG A 1 96 ? -10.414 23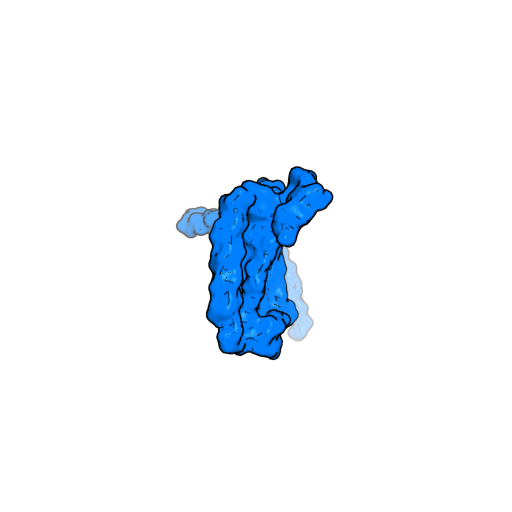.750 -1.470 1.00 53.16 96 ARG A N 1
ATOM 770 C CA . ARG A 1 96 ? -9.980 23.673 -2.867 1.00 53.16 96 ARG A CA 1
ATOM 771 C C . ARG A 1 96 ? -9.855 25.130 -3.288 1.00 53.16 96 ARG A C 1
ATOM 773 O O . ARG A 1 96 ? -10.791 25.882 -3.020 1.00 53.16 96 ARG A O 1
ATOM 780 N N . TYR A 1 97 ? -8.688 25.522 -3.802 1.00 44.84 97 TYR A N 1
ATOM 781 C CA . TYR A 1 97 ? -8.427 26.884 -4.271 1.00 44.84 97 TYR A CA 1
ATOM 782 C C . TYR A 1 97 ? -9.706 27.483 -4.858 1.00 44.84 97 TYR A C 1
ATOM 784 O O . TYR A 1 97 ? -10.362 26.762 -5.621 1.00 44.84 97 TYR A O 1
ATOM 792 N N . PRO A 1 98 ? -10.091 28.720 -4.483 1.00 45.44 98 PRO A N 1
ATOM 793 C CA . PRO A 1 98 ? -11.300 29.321 -5.020 1.00 45.44 98 PRO A CA 1
ATOM 794 C C . PRO A 1 98 ? -11.256 29.148 -6.533 1.00 45.44 98 PRO A C 1
ATOM 796 O O . PRO A 1 98 ? -10.256 29.481 -7.173 1.00 45.44 98 PRO A O 1
ATOM 799 N N . SER A 1 99 ? -12.288 28.509 -7.085 1.00 48.97 99 SER A N 1
ATOM 800 C CA . SER A 1 99 ? -12.444 28.429 -8.525 1.00 48.97 99 SER A CA 1
ATOM 801 C C . SER A 1 99 ? -12.454 29.867 -9.007 1.00 48.97 99 SER A C 1
ATOM 803 O O . SER A 1 99 ? -13.389 30.597 -8.686 1.00 48.97 99 SER A O 1
ATOM 805 N N . TYR A 1 100 ? -11.410 30.290 -9.717 1.00 45.19 100 TYR A N 1
ATOM 806 C CA . TYR A 1 100 ? -11.467 31.523 -10.478 1.00 45.19 100 TYR A CA 1
ATOM 807 C C . TYR A 1 100 ? -12.604 31.324 -11.478 1.00 45.19 100 TYR A C 1
ATOM 809 O O . TYR A 1 100 ? -12.437 30.658 -12.500 1.00 45.19 100 TYR A O 1
ATOM 817 N N . HIS A 1 101 ? -13.798 31.810 -11.142 1.00 41.09 101 HIS A N 1
ATOM 818 C CA . HIS A 1 101 ? -14.790 32.098 -12.153 1.00 41.09 101 HIS A CA 1
ATOM 819 C C . HIS A 1 101 ? -14.136 33.145 -13.045 1.00 41.09 101 HIS A C 1
ATOM 821 O O . HIS A 1 101 ? -13.839 34.262 -12.627 1.00 41.09 101 HIS A O 1
ATOM 827 N N . SER A 1 102 ? -13.815 32.720 -14.261 1.00 47.38 102 SER A N 1
ATOM 828 C CA . SER A 1 102 ? -13.499 33.581 -15.387 1.00 47.38 102 SER A CA 1
ATOM 829 C C . SER A 1 102 ? -14.675 34.540 -15.580 1.00 47.38 102 SER A C 1
ATOM 831 O O . SER A 1 102 ? -15.638 34.209 -16.267 1.00 47.38 102 SER A O 1
ATOM 833 N N . GLY A 1 103 ? -14.649 35.673 -14.887 1.00 45.50 103 GLY A N 1
ATOM 834 C CA . GLY A 1 103 ? -15.767 36.609 -14.864 1.00 45.50 103 GLY A CA 1
ATOM 835 C C . GLY A 1 103 ? -15.606 37.754 -13.873 1.00 45.50 103 GLY A C 1
ATOM 836 O O . GLY A 1 103 ? -16.146 38.823 -14.132 1.00 45.50 103 GLY A O 1
ATOM 837 N N . ASP A 1 104 ? -14.821 37.589 -12.806 1.00 48.44 104 ASP A N 1
ATOM 838 C CA . ASP A 1 104 ? -14.596 38.691 -11.870 1.00 48.44 104 ASP A CA 1
ATOM 839 C C . ASP A 1 104 ? -13.459 39.597 -12.366 1.00 48.44 104 ASP A C 1
ATOM 841 O O . ASP A 1 104 ? -12.307 39.153 -12.455 1.00 48.44 104 ASP A O 1
ATOM 845 N N . PRO A 1 105 ? -13.734 40.871 -12.708 1.00 46.06 105 PRO A N 1
ATOM 846 C CA . PRO A 1 105 ? -12.679 41.811 -13.027 1.00 46.06 105 PRO A CA 1
ATOM 847 C C . PRO A 1 105 ? -11.835 42.012 -11.770 1.00 46.06 105 PRO A C 1
ATOM 849 O O . PRO A 1 105 ? -12.332 42.429 -10.723 1.00 46.06 105 PRO A O 1
ATOM 852 N N . HIS A 1 106 ? -10.540 41.714 -11.868 1.00 50.72 106 HIS A N 1
ATOM 853 C CA . HIS A 1 106 ? -9.585 42.112 -10.846 1.00 50.72 106 HIS A CA 1
ATOM 854 C C . HIS A 1 106 ? -9.783 43.606 -10.542 1.00 50.72 106 HIS A C 1
ATOM 856 O O . HIS A 1 106 ? -9.776 44.407 -11.484 1.00 50.72 106 HIS A O 1
ATOM 862 N N . PRO A 1 107 ? -9.908 44.026 -9.269 1.00 45.06 107 PRO A N 1
ATOM 863 C CA . PRO A 1 107 ? -9.709 45.424 -8.956 1.00 45.06 107 PRO A CA 1
ATOM 864 C C . PRO A 1 107 ? -8.263 45.733 -9.339 1.00 45.06 107 PRO A C 1
ATOM 866 O O . PRO A 1 107 ? -7.316 45.218 -8.741 1.00 45.06 107 PRO A O 1
ATOM 869 N N . ILE A 1 108 ? -8.100 46.528 -10.397 1.00 51.50 108 ILE A N 1
ATOM 870 C CA . ILE A 1 108 ? -6.837 47.172 -10.726 1.00 51.50 108 ILE A CA 1
ATOM 871 C C . ILE A 1 108 ? -6.434 47.892 -9.443 1.00 51.50 108 ILE A C 1
ATOM 873 O O . ILE A 1 108 ? -7.086 48.862 -9.057 1.00 51.50 108 ILE A O 1
ATOM 877 N N . ARG A 1 109 ? -5.395 47.400 -8.761 1.00 45.78 109 ARG A N 1
ATOM 878 C CA . ARG A 1 109 ? -4.710 48.171 -7.727 1.00 45.78 109 ARG A CA 1
ATOM 879 C C . ARG A 1 109 ? -4.087 49.371 -8.433 1.00 45.78 109 ARG A C 1
ATOM 881 O O . ARG A 1 109 ? -2.963 49.315 -8.921 1.00 45.78 109 ARG A O 1
ATOM 888 N N . ARG A 1 110 ? -4.882 50.427 -8.596 1.00 49.50 110 ARG A N 1
ATOM 889 C CA . ARG A 1 110 ? -4.360 51.780 -8.692 1.00 49.50 110 ARG A CA 1
ATOM 890 C C . ARG A 1 110 ? -3.812 52.079 -7.307 1.00 49.50 110 ARG A C 1
ATOM 892 O O . ARG A 1 110 ? -4.521 51.851 -6.336 1.00 49.50 110 ARG A O 1
ATOM 899 N N . ASP A 1 111 ? -2.564 52.520 -7.293 1.00 53.66 111 ASP A N 1
ATOM 900 C CA . ASP A 1 111 ? -1.761 52.927 -6.137 1.00 53.66 111 ASP A CA 1
ATOM 901 C C . ASP A 1 111 ? -0.704 51.885 -5.776 1.00 53.66 111 ASP A C 1
ATOM 903 O O . ASP A 1 111 ? -0.889 51.040 -4.914 1.00 53.66 111 ASP A O 1
ATOM 907 N N . ASP A 1 112 ? 0.378 51.923 -6.561 1.00 47.66 112 ASP A N 1
ATOM 908 C CA . ASP A 1 112 ? 1.771 51.865 -6.099 1.00 47.66 112 ASP A CA 1
ATOM 909 C C . ASP A 1 112 ? 2.673 52.224 -7.295 1.00 47.66 112 ASP A C 1
ATOM 911 O O . ASP A 1 112 ? 3.408 51.412 -7.860 1.00 47.66 112 ASP A O 1
ATOM 915 N N . ARG A 1 113 ? 2.592 53.490 -7.733 1.00 47.69 113 ARG A N 1
ATOM 916 C CA . ARG A 1 113 ? 3.678 54.113 -8.503 1.00 47.69 113 ARG A CA 1
ATOM 917 C C . ARG A 1 113 ? 4.875 54.258 -7.562 1.00 47.69 113 ARG A C 1
ATOM 919 O O . ARG A 1 113 ? 5.075 55.317 -6.979 1.00 47.69 113 ARG A O 1
ATOM 926 N N . ALA A 1 114 ? 5.683 53.215 -7.433 1.00 50.50 114 ALA A N 1
ATOM 927 C CA . ALA A 1 114 ? 7.069 53.383 -7.027 1.00 50.50 114 ALA A CA 1
ATOM 928 C C . ALA A 1 114 ? 7.883 53.721 -8.291 1.00 50.50 114 ALA A C 1
ATOM 930 O O . ALA A 1 114 ? 7.930 52.899 -9.210 1.00 50.50 114 ALA A O 1
ATOM 931 N N . PRO A 1 115 ? 8.495 54.914 -8.414 1.00 53.06 115 PRO A N 1
ATOM 932 C CA . PRO A 1 115 ? 9.423 55.166 -9.503 1.00 53.06 115 PRO A CA 1
ATOM 933 C C . PRO A 1 115 ? 10.705 54.382 -9.208 1.00 53.06 115 PRO A C 1
ATOM 935 O O . PRO A 1 115 ? 11.434 54.711 -8.275 1.00 53.06 115 PRO A O 1
ATOM 938 N N . TYR A 1 116 ? 10.989 53.334 -9.979 1.00 54.50 116 TYR A N 1
ATOM 939 C CA . TYR A 1 116 ? 12.321 52.733 -9.961 1.00 54.50 116 TYR A CA 1
ATOM 940 C C . TYR A 1 116 ? 13.313 53.747 -10.553 1.00 54.50 116 TYR A C 1
ATOM 942 O O . TYR A 1 116 ? 13.125 54.167 -11.698 1.00 54.50 116 TYR A O 1
ATOM 950 N N . PRO A 1 117 ? 14.366 54.166 -9.830 1.00 58.31 117 PRO A N 1
ATOM 951 C CA . PRO A 1 117 ? 15.434 54.936 -10.445 1.00 58.31 117 PRO A CA 1
ATOM 952 C C . PRO A 1 117 ? 16.240 54.006 -11.362 1.00 58.31 117 PRO A C 1
ATOM 954 O O . PRO A 1 117 ? 16.772 52.986 -10.924 1.00 58.31 117 PRO A O 1
ATOM 957 N N . HIS A 1 118 ? 16.323 54.348 -12.647 1.00 59.94 118 HIS A N 1
ATOM 958 C CA . HIS A 1 118 ? 17.233 53.681 -13.576 1.00 59.94 118 HIS A CA 1
ATOM 959 C C . HIS A 1 118 ? 18.692 54.021 -13.218 1.00 59.94 118 HIS A C 1
ATOM 961 O O . HIS A 1 118 ? 18.999 55.202 -13.026 1.00 59.94 118 HIS A O 1
ATOM 967 N N . PRO A 1 119 ? 19.612 53.042 -13.165 1.00 52.09 119 PRO A N 1
ATOM 968 C CA . PRO A 1 119 ? 21.036 53.332 -13.088 1.00 52.09 119 PRO A CA 1
ATOM 969 C C . PRO A 1 119 ? 21.518 53.886 -14.436 1.00 52.09 119 PRO A C 1
ATOM 971 O O . PRO A 1 119 ? 21.243 53.309 -15.489 1.00 52.09 119 PRO A O 1
ATOM 974 N N . ARG A 1 120 ? 22.218 55.025 -14.400 1.00 53.19 120 ARG A N 1
ATOM 975 C CA . ARG A 1 120 ? 22.916 55.585 -15.563 1.00 53.19 120 ARG A CA 1
ATOM 976 C C . ARG A 1 120 ? 24.202 54.786 -15.788 1.00 53.19 120 ARG A C 1
ATOM 978 O O . ARG A 1 120 ? 25.048 54.768 -14.896 1.00 53.19 120 ARG A O 1
ATOM 985 N N . TYR A 1 121 ? 24.324 54.165 -16.956 1.00 55.53 121 TYR A N 1
ATOM 986 C CA . TYR A 1 121 ? 25.609 53.868 -17.589 1.00 55.53 121 TYR A CA 1
ATOM 987 C C . TYR A 1 121 ? 25.787 54.841 -18.749 1.00 55.53 121 TYR A C 1
ATOM 989 O O . TYR A 1 121 ? 24.765 55.112 -19.424 1.00 55.53 121 TYR A O 1
#

Sequence (121 aa):
MVDTARKAFPGKKIIISSVTPRDDDFDEDIRAINRAIQSEILNFNDVIYANNDNLRDRALYFDRKHLNRSRGVRKFAANIKRAIRMASGVVDNKPRYPSYHSGDPHPIRRDDRAPYPHPRY

Foldseek 3Di:
DVVVVCVVDPPAAAEDEQQAAFQDPCRVVSVVVSVVVVVVCVVPPSYFYQYRPVLPDPVQAPDRHHGDPPRNVVSSVVSVVVRVCVRVVPDPPPPPPPPPPPPDDPPPPPDDPDPDDDDDD

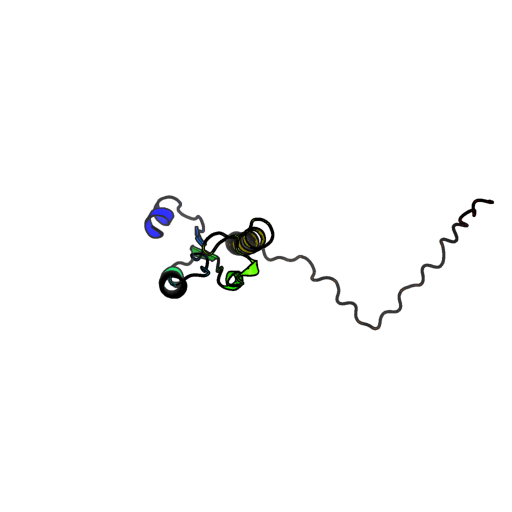InterPro domains:
  IPR036514 SGNH hydrolase superfamily [G3DSA:3.40.50.1110] (1-89)

Secondary structure (DSSP, 8-state):
-HHHHHHHSTT--EEEEPPPP-SSTTHHHHHHHHHHHHHHHTT-TTEEEE--GGG--GGGBSSSSSBPTTTHHHHHHHHHHHHHHHHHT----PPP-----TT------------PPPPP-

Radius of gyration: 24.14 Å; chains: 1; bounding box: 41×69×38 Å

Organism: Paramuricea clavata (NCBI:txid317549)

pLDDT: mean 80.72, std 18.29, range [41.09, 95.88]